Protein AF-A0A970QYF9-F1 (afdb_monomer)

pLDDT: mean 75.68, std 19.81, range [30.64, 96.25]

Sequence (130 aa):
MRVVFIIGAIAVFALLFFVSGILLAHCASSDKKYRELKAMLEEIKNKPPIAPVVSIQAPIRQKGPVRMPAPGPAAPAALQTARVPVKYTAGEVKLHSVPDKVAAMLMAITADELGIPISELRFISIREVQ

Solvent-accessible surface area (backbone atoms only — not comparable to full-atom values): 8673 Å² total; per-residue (Å²): 113,70,67,63,53,51,53,50,49,51,54,51,51,54,51,50,52,50,54,51,52,53,51,50,52,54,48,55,52,46,51,52,53,51,51,52,53,49,50,52,49,51,48,60,71,71,47,81,88,78,78,79,88,88,83,91,82,78,88,83,86,80,88,84,83,90,87,86,86,87,88,87,90,86,86,84,89,77,96,65,86,80,72,68,81,73,79,68,74,84,71,79,65,49,63,45,97,53,55,69,72,57,49,54,50,51,51,52,51,53,21,62,76,67,71,42,58,69,82,80,55,78,65,71,66,49,65,76,92,126

Mean predicted aligned error: 20.72 Å

Structure (mmCIF, N/CA/C/O backbone):
data_AF-A0A970QYF9-F1
#
_entry.id   AF-A0A970QYF9-F1
#
loop_
_atom_site.group_PDB
_atom_site.id
_atom_site.type_symbol
_atom_site.label_atom_id
_atom_site.label_alt_id
_atom_site.label_comp_id
_atom_site.label_asym_id
_atom_site.label_entity_id
_atom_site.label_seq_id
_atom_site.pdbx_PDB_ins_code
_atom_site.Cartn_x
_atom_site.Cartn_y
_atom_site.Cartn_z
_atom_site.occupancy
_atom_site.B_iso_or_equiv
_atom_site.auth_seq_id
_atom_site.auth_comp_id
_atom_site.auth_asym_id
_atom_site.auth_atom_id
_atom_site.pdbx_PDB_model_num
ATOM 1 N N . MET A 1 1 ? 7.546 -27.817 41.631 1.00 74.06 1 MET A N 1
ATOM 2 C CA . MET A 1 1 ? 7.188 -26.430 41.239 1.00 74.06 1 MET A CA 1
ATOM 3 C C . MET A 1 1 ? 8.396 -25.623 40.758 1.00 74.06 1 MET A C 1
ATOM 5 O O . MET A 1 1 ? 8.355 -25.138 39.639 1.00 74.06 1 MET A O 1
ATOM 9 N N . ARG A 1 2 ? 9.502 -25.547 41.518 1.00 84.19 2 ARG A N 1
ATOM 10 C CA . ARG A 1 2 ? 10.712 -24.785 41.127 1.00 84.19 2 ARG A CA 1
ATOM 11 C C . ARG A 1 2 ? 11.383 -25.245 39.817 1.00 84.19 2 ARG A C 1
ATOM 13 O O . ARG A 1 2 ? 11.739 -24.405 39.005 1.00 84.19 2 ARG A O 1
ATOM 20 N N . VAL A 1 3 ? 11.482 -26.554 39.568 1.00 85.00 3 VAL A N 1
ATOM 21 C CA . VAL A 1 3 ? 12.108 -27.112 38.344 1.00 85.00 3 VAL A CA 1
ATOM 22 C C . VAL A 1 3 ? 11.323 -26.767 37.070 1.00 85.00 3 VAL A C 1
ATOM 24 O O . VAL A 1 3 ? 11.914 -26.403 36.062 1.00 85.00 3 VAL A O 1
ATOM 27 N N . VAL A 1 4 ? 9.989 -26.795 37.131 1.00 86.38 4 VAL A N 1
ATOM 28 C CA . VAL A 1 4 ? 9.119 -26.429 35.997 1.00 86.38 4 VAL A CA 1
ATOM 29 C C . VAL A 1 4 ? 9.261 -24.942 35.654 1.00 86.38 4 VAL A C 1
ATOM 31 O O . VAL A 1 4 ? 9.300 -24.580 34.483 1.00 86.38 4 VAL A O 1
ATOM 34 N N . PHE A 1 5 ? 9.416 -24.087 36.669 1.00 87.44 5 PHE A N 1
ATOM 35 C CA . PHE A 1 5 ? 9.643 -22.654 36.478 1.00 87.44 5 PHE A CA 1
ATOM 36 C C . PHE A 1 5 ? 11.004 -22.363 35.824 1.00 87.44 5 PHE A C 1
ATOM 38 O O . PHE A 1 5 ? 11.103 -21.502 34.956 1.00 87.44 5 PHE A O 1
ATOM 45 N N . ILE A 1 6 ? 12.042 -23.124 36.186 1.00 90.50 6 ILE A N 1
ATOM 46 C CA . ILE A 1 6 ? 13.386 -23.001 35.602 1.00 90.50 6 ILE A CA 1
ATOM 47 C C . ILE A 1 6 ? 13.390 -23.439 34.132 1.00 90.50 6 ILE A C 1
ATOM 49 O O . ILE A 1 6 ? 13.925 -22.728 33.286 1.00 90.50 6 ILE A O 1
ATOM 53 N N . ILE A 1 7 ? 12.750 -24.566 33.807 1.00 90.06 7 ILE A N 1
ATOM 54 C CA . ILE A 1 7 ? 12.632 -25.042 32.419 1.00 90.06 7 ILE A CA 1
ATOM 55 C C . ILE A 1 7 ? 11.840 -24.034 31.573 1.00 90.06 7 ILE A C 1
ATOM 57 O O . ILE A 1 7 ? 12.250 -23.712 30.459 1.00 90.06 7 ILE A O 1
ATOM 61 N N . GLY A 1 8 ? 10.754 -23.480 32.123 1.00 88.94 8 GLY A N 1
ATOM 62 C CA . GLY A 1 8 ? 9.983 -22.419 31.474 1.00 88.94 8 GLY A CA 1
ATOM 63 C C . GLY A 1 8 ? 10.815 -21.163 31.201 1.00 88.94 8 GLY A C 1
ATOM 64 O O . GLY A 1 8 ? 10.783 -20.641 30.090 1.00 88.94 8 GLY A O 1
ATOM 65 N N . ALA A 1 9 ? 11.620 -20.714 32.168 1.00 92.81 9 ALA A N 1
ATOM 66 C CA . ALA A 1 9 ? 12.498 -19.559 31.989 1.00 92.81 9 ALA A CA 1
ATOM 67 C C . ALA A 1 9 ? 13.552 -19.798 30.894 1.00 92.81 9 ALA A C 1
ATOM 69 O O . ALA A 1 9 ? 13.744 -18.941 30.036 1.00 92.81 9 ALA A O 1
ATOM 70 N N . ILE A 1 10 ? 14.185 -20.975 30.865 1.00 94.06 10 ILE A N 1
ATOM 71 C CA . ILE A 1 10 ? 15.177 -21.328 29.836 1.00 94.06 10 ILE A CA 1
ATOM 72 C C . ILE A 1 10 ? 14.538 -21.356 28.442 1.00 94.06 10 ILE A C 1
ATOM 74 O O . ILE A 1 10 ? 15.123 -20.832 27.496 1.00 94.06 10 ILE A O 1
ATOM 78 N N . ALA A 1 11 ? 13.326 -21.904 28.310 1.00 93.75 11 ALA A N 1
ATOM 79 C CA . ALA A 1 11 ? 12.604 -21.930 27.040 1.00 93.75 11 ALA A CA 1
ATOM 80 C C . ALA A 1 11 ? 12.266 -20.517 26.533 1.00 93.75 11 ALA A C 1
ATOM 82 O O . ALA A 1 11 ? 12.439 -20.227 25.349 1.00 93.75 11 ALA A O 1
ATOM 83 N N . VAL A 1 12 ? 11.844 -19.616 27.427 1.00 94.25 12 VAL A N 1
ATOM 84 C CA . VAL A 1 12 ? 11.571 -18.213 27.079 1.00 94.25 12 VAL A CA 1
ATOM 85 C C . VAL A 1 12 ? 12.854 -17.495 26.668 1.00 94.25 12 VAL A C 1
ATOM 87 O O . VAL A 1 12 ? 12.869 -16.830 25.636 1.00 94.25 12 VAL A O 1
ATOM 90 N N . PHE A 1 13 ? 13.948 -17.664 27.412 1.00 94.19 13 PHE A N 1
ATOM 91 C CA . PHE A 1 13 ? 15.234 -17.075 27.040 1.00 94.19 13 PHE A CA 1
ATOM 92 C C . PHE A 1 13 ? 15.730 -17.600 25.688 1.00 94.19 13 PHE A C 1
ATOM 94 O O . PHE A 1 13 ? 16.126 -16.802 24.843 1.00 94.19 13 PHE A O 1
ATOM 101 N N . ALA A 1 14 ? 15.641 -18.907 25.435 1.00 94.06 14 ALA A N 1
ATOM 102 C CA . ALA A 1 14 ? 16.008 -19.489 24.146 1.00 94.06 14 ALA A CA 1
ATOM 103 C C . ALA A 1 14 ? 15.185 -18.896 22.989 1.00 94.06 14 ALA A C 1
ATOM 105 O O . ALA A 1 14 ? 15.743 -18.555 21.945 1.00 94.06 14 ALA A O 1
ATOM 106 N N . LEU A 1 15 ? 13.879 -18.700 23.189 1.00 94.25 15 LEU A N 1
ATOM 107 C CA . LEU A 1 15 ? 13.003 -18.091 22.191 1.00 94.25 15 LEU A CA 1
ATOM 108 C C . LEU A 1 15 ? 13.343 -16.610 21.955 1.00 94.25 15 LEU A C 1
ATOM 110 O O . LEU A 1 15 ? 13.391 -16.170 20.809 1.00 94.25 15 LEU A O 1
ATOM 114 N N . LEU A 1 16 ? 13.653 -15.855 23.012 1.00 93.75 16 LEU A N 1
ATOM 115 C CA . LEU A 1 16 ? 14.081 -14.457 22.906 1.00 93.75 16 LEU A CA 1
ATOM 116 C C . LEU A 1 16 ? 15.406 -14.313 22.147 1.00 93.75 16 LEU A C 1
ATOM 118 O O . LEU A 1 16 ? 15.522 -13.445 21.283 1.00 93.75 16 LEU A O 1
ATOM 122 N N . PHE A 1 17 ? 16.386 -15.180 22.415 1.00 94.81 17 PHE A N 1
ATOM 123 C CA . PHE A 1 17 ? 17.652 -15.193 21.678 1.00 94.81 17 PHE A CA 1
ATOM 124 C C . PHE A 1 17 ? 17.459 -15.565 20.208 1.00 94.81 17 PHE A C 1
ATOM 126 O O . PHE A 1 17 ? 18.075 -14.953 19.338 1.00 94.81 17 PHE A O 1
ATOM 133 N N . PHE A 1 18 ? 16.573 -16.518 19.917 1.00 94.62 18 PHE A N 1
ATOM 134 C CA . PHE A 1 18 ? 16.271 -16.920 18.547 1.00 94.62 18 PHE A CA 1
ATOM 135 C C . PHE A 1 18 ? 15.589 -15.795 17.754 1.00 94.62 18 PHE A C 1
ATOM 137 O O . PHE A 1 18 ? 16.015 -15.474 16.646 1.00 94.62 18 PHE A O 1
ATOM 144 N N . VAL A 1 19 ? 14.590 -15.128 18.344 1.00 94.38 19 VAL A N 1
ATOM 145 C CA . VAL A 1 19 ? 13.910 -13.977 17.727 1.00 94.38 19 VAL A CA 1
ATOM 146 C C . VAL A 1 19 ? 14.873 -12.802 17.539 1.00 94.38 19 VAL A C 1
ATOM 148 O O . VAL A 1 19 ? 14.910 -12.219 16.459 1.00 94.38 19 VAL A O 1
ATOM 151 N N . SER A 1 20 ? 15.697 -12.489 18.544 1.00 93.44 20 SER A N 1
ATOM 152 C CA . SER A 1 20 ? 16.723 -11.441 18.454 1.00 93.44 20 SER A CA 1
ATOM 153 C C . SER A 1 20 ? 17.750 -11.736 17.354 1.00 93.44 20 SER A C 1
ATOM 155 O O . SER A 1 20 ? 18.060 -10.863 16.545 1.00 93.44 20 SER A O 1
ATOM 157 N N . GLY A 1 21 ? 18.215 -12.985 17.247 1.00 93.50 21 GLY A N 1
ATOM 158 C CA . GLY A 1 21 ? 19.134 -13.418 16.194 1.00 93.50 21 GLY A CA 1
ATOM 159 C C . GLY A 1 21 ? 18.540 -13.289 14.789 1.00 93.50 21 GLY A C 1
ATOM 160 O O . GLY A 1 21 ? 19.206 -12.783 13.887 1.00 93.50 21 GLY A O 1
ATOM 161 N N . ILE A 1 22 ? 17.274 -13.676 14.604 1.00 91.56 22 ILE A N 1
ATOM 162 C CA . ILE A 1 22 ? 16.559 -13.502 13.328 1.00 91.56 22 ILE A CA 1
ATOM 163 C C . ILE A 1 22 ? 16.403 -12.017 12.989 1.00 91.56 22 ILE A C 1
ATOM 165 O O . ILE A 1 22 ? 16.635 -11.617 11.847 1.00 91.56 22 ILE A O 1
ATOM 169 N N . LEU A 1 23 ? 16.051 -11.187 13.973 1.00 89.25 23 LEU A N 1
ATOM 170 C CA . LEU A 1 23 ? 15.878 -9.750 13.778 1.00 89.25 23 LEU A CA 1
ATOM 171 C C . LEU A 1 23 ? 17.204 -9.075 13.401 1.00 89.25 23 LEU A C 1
ATOM 173 O O . LEU A 1 23 ? 17.239 -8.269 12.474 1.00 89.25 23 LEU A O 1
ATOM 177 N N . LEU A 1 24 ? 18.309 -9.465 14.044 1.00 87.75 24 LEU A N 1
ATOM 178 C CA . LEU A 1 24 ? 19.660 -9.011 13.704 1.00 87.75 24 LEU A CA 1
ATOM 179 C C . LEU A 1 24 ? 20.092 -9.474 12.309 1.00 87.75 24 LEU A C 1
ATOM 181 O O . LEU A 1 24 ? 20.696 -8.694 11.578 1.00 87.75 24 LEU A O 1
ATOM 185 N N . ALA A 1 25 ? 19.751 -10.698 11.901 1.00 88.25 25 ALA A N 1
ATOM 186 C CA . ALA A 1 25 ? 20.039 -11.189 10.554 1.00 88.25 25 ALA A CA 1
ATOM 187 C C . ALA A 1 25 ? 19.270 -10.400 9.476 1.00 88.25 25 ALA A C 1
ATOM 189 O O . ALA A 1 25 ? 19.843 -10.031 8.446 1.00 88.25 25 ALA A O 1
ATOM 190 N N . HIS A 1 26 ? 17.997 -10.076 9.727 1.00 87.00 26 HIS A N 1
ATOM 191 C CA . HIS A 1 26 ? 17.202 -9.209 8.853 1.00 87.00 26 HIS A CA 1
ATOM 192 C C . HIS A 1 26 ? 17.710 -7.757 8.832 1.00 87.00 26 HIS A C 1
ATOM 194 O O . HIS A 1 26 ? 17.755 -7.148 7.757 1.00 87.00 26 HIS A O 1
ATOM 200 N N . CYS A 1 27 ? 18.152 -7.219 9.975 1.00 80.50 27 CYS A N 1
ATOM 201 C CA . CYS A 1 27 ? 18.795 -5.903 10.051 1.00 80.50 27 CYS A CA 1
ATOM 202 C C . CYS A 1 27 ? 20.092 -5.881 9.230 1.00 80.50 27 CYS A C 1
ATOM 204 O O . CYS A 1 27 ? 20.232 -5.055 8.334 1.00 80.50 27 CYS A O 1
ATOM 206 N N . ALA A 1 28 ? 20.972 -6.868 9.418 1.00 86.12 28 ALA A N 1
ATOM 207 C CA . ALA A 1 28 ? 22.243 -6.962 8.701 1.00 86.12 28 ALA A CA 1
ATOM 208 C C . ALA A 1 28 ? 22.067 -7.142 7.180 1.00 86.12 28 ALA A C 1
ATOM 210 O O . ALA A 1 28 ? 22.877 -6.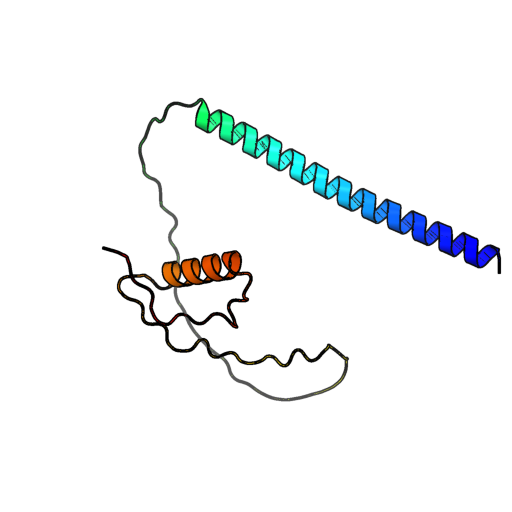653 6.389 1.00 86.12 28 ALA A O 1
ATOM 211 N N . SER A 1 29 ? 21.013 -7.841 6.743 1.00 84.06 29 SER A N 1
ATOM 212 C CA . SER A 1 29 ? 20.650 -7.941 5.323 1.00 84.06 29 SER A CA 1
ATOM 213 C C . SER A 1 29 ? 20.194 -6.592 4.757 1.00 84.06 29 SER A C 1
ATOM 215 O O . SER A 1 29 ? 20.602 -6.204 3.658 1.00 84.06 29 SER A O 1
ATOM 217 N N . SER A 1 30 ? 19.411 -5.846 5.538 1.00 82.06 30 SER A N 1
ATOM 218 C CA . SER A 1 30 ? 18.962 -4.505 5.173 1.00 82.06 30 SER A CA 1
ATOM 219 C C . SER A 1 30 ? 20.143 -3.539 5.093 1.00 82.06 30 SER A C 1
ATOM 221 O O . SER A 1 30 ? 20.267 -2.841 4.093 1.00 82.06 30 SER A O 1
ATOM 223 N N . ASP A 1 31 ? 21.074 -3.569 6.052 1.00 83.94 31 ASP A N 1
ATOM 224 C CA . ASP A 1 31 ? 22.291 -2.745 6.047 1.00 83.94 31 ASP A CA 1
ATOM 225 C C . ASP A 1 31 ? 23.123 -2.926 4.771 1.00 83.94 31 ASP A C 1
ATOM 227 O O . ASP A 1 31 ? 23.561 -1.943 4.172 1.00 83.94 31 ASP A O 1
ATOM 231 N N . LYS A 1 32 ? 23.309 -4.170 4.303 1.00 87.56 32 LYS A N 1
ATOM 232 C CA . LYS A 1 32 ? 23.995 -4.453 3.028 1.00 87.56 32 LYS A CA 1
ATOM 233 C C . LYS A 1 32 ? 23.262 -3.818 1.848 1.00 87.56 32 LYS A C 1
ATOM 235 O O . LYS A 1 32 ? 23.886 -3.153 1.027 1.00 87.56 32 LYS A O 1
ATOM 240 N N . LYS A 1 33 ? 21.936 -3.969 1.794 1.00 86.56 33 LYS A N 1
ATOM 241 C CA . LYS A 1 33 ? 21.095 -3.390 0.739 1.00 86.56 33 LYS A CA 1
ATOM 242 C C . LYS A 1 33 ? 21.105 -1.856 0.767 1.00 86.56 33 LYS A C 1
ATOM 244 O O . LYS A 1 33 ? 21.145 -1.238 -0.291 1.00 86.56 33 LYS A O 1
ATOM 249 N N . TYR A 1 34 ? 21.127 -1.240 1.951 1.00 81.62 34 TYR A N 1
ATOM 250 C CA . TYR A 1 34 ? 21.246 0.211 2.116 1.00 81.62 34 TYR A CA 1
ATOM 251 C C . TYR A 1 34 ? 22.629 0.728 1.713 1.00 81.62 34 TYR A C 1
ATOM 253 O O . TYR A 1 34 ? 22.718 1.796 1.113 1.00 81.62 34 TYR A O 1
ATOM 261 N N . ARG A 1 35 ? 23.705 -0.020 1.993 1.00 85.56 35 ARG A N 1
ATOM 262 C CA . ARG A 1 35 ? 25.066 0.320 1.541 1.00 85.56 35 ARG A CA 1
ATOM 263 C C . ARG A 1 35 ? 25.176 0.282 0.020 1.00 85.56 35 ARG A C 1
ATOM 265 O O . ARG A 1 35 ? 25.671 1.244 -0.556 1.00 85.56 35 ARG A O 1
ATOM 272 N N . GLU A 1 36 ? 24.670 -0.780 -0.603 1.00 87.88 36 GLU A N 1
ATOM 273 C CA . GLU A 1 36 ? 24.610 -0.932 -2.063 1.00 87.88 36 GLU A CA 1
ATOM 274 C C . GLU A 1 36 ? 23.804 0.205 -2.700 1.00 87.88 36 GLU A C 1
ATOM 276 O O . GLU A 1 36 ? 24.304 0.921 -3.562 1.00 87.88 36 GLU A O 1
ATOM 281 N N . LEU A 1 37 ? 22.588 0.460 -2.207 1.00 84.06 37 LEU A N 1
ATOM 282 C CA . LEU A 1 37 ? 21.730 1.518 -2.741 1.00 84.06 37 LEU A CA 1
ATOM 283 C C . LEU A 1 37 ? 22.358 2.911 -2.577 1.00 84.06 37 LEU A C 1
ATOM 285 O O . LEU A 1 37 ? 22.222 3.761 -3.453 1.00 84.06 37 LEU A O 1
ATOM 289 N N . LYS A 1 38 ? 23.076 3.147 -1.473 1.00 88.81 38 LYS A N 1
ATOM 290 C CA . LYS A 1 38 ? 23.782 4.409 -1.222 1.00 88.81 38 LYS A CA 1
ATOM 291 C C . LYS A 1 38 ? 25.020 4.566 -2.107 1.00 88.81 38 LYS A C 1
ATOM 293 O O . LYS A 1 38 ? 25.287 5.677 -2.553 1.00 88.81 38 LYS A O 1
ATOM 298 N N . ALA A 1 39 ? 25.736 3.479 -2.398 1.00 88.44 39 ALA A N 1
ATOM 299 C CA . ALA A 1 39 ? 26.832 3.479 -3.364 1.00 88.44 39 ALA A CA 1
ATOM 300 C C . ALA A 1 39 ? 26.317 3.769 -4.782 1.00 88.44 39 ALA A C 1
ATOM 302 O O . ALA A 1 39 ? 26.862 4.634 -5.459 1.00 88.44 39 ALA A O 1
ATOM 303 N N . MET A 1 40 ? 25.203 3.146 -5.183 1.00 79.00 40 MET A N 1
ATOM 304 C CA . MET A 1 40 ? 24.543 3.438 -6.460 1.00 79.00 40 MET A CA 1
ATOM 305 C C . MET A 1 40 ? 24.057 4.888 -6.540 1.00 79.00 40 MET A C 1
ATOM 307 O O . MET A 1 40 ? 24.189 5.524 -7.581 1.00 79.00 40 MET A O 1
ATOM 311 N N . LEU A 1 41 ? 23.517 5.435 -5.449 1.00 82.25 41 LEU A N 1
ATOM 312 C CA . LEU A 1 41 ? 23.071 6.826 -5.404 1.00 82.25 41 LEU A CA 1
ATOM 313 C C . LEU A 1 41 ? 24.241 7.808 -5.544 1.00 82.25 41 LEU A C 1
ATOM 315 O O . LEU A 1 41 ? 24.131 8.784 -6.282 1.00 82.25 41 LEU A O 1
ATOM 319 N N . GLU A 1 42 ? 25.364 7.552 -4.870 1.00 83.44 42 GLU A N 1
ATOM 320 C CA . GLU A 1 42 ? 26.570 8.371 -5.023 1.00 83.44 42 GLU A CA 1
ATOM 321 C C . GLU A 1 42 ? 27.208 8.205 -6.409 1.00 83.44 42 GLU A C 1
ATOM 323 O O . GLU A 1 42 ? 27.745 9.170 -6.948 1.00 83.44 42 GLU A O 1
ATOM 328 N N . GLU A 1 43 ? 27.092 7.035 -7.040 1.00 83.94 43 GLU A N 1
ATOM 329 C CA . GLU A 1 43 ? 27.532 6.841 -8.423 1.00 83.94 43 GLU A CA 1
ATOM 330 C C . GLU A 1 43 ? 26.659 7.616 -9.419 1.00 83.94 43 GLU A C 1
ATOM 332 O O . GLU A 1 43 ? 27.185 8.302 -10.294 1.00 83.94 43 GLU A O 1
ATOM 337 N N . ILE A 1 44 ? 25.335 7.601 -9.244 1.00 79.19 44 ILE A N 1
ATOM 338 C CA . ILE A 1 44 ? 24.400 8.404 -10.049 1.00 79.19 44 ILE A CA 1
ATOM 339 C C . ILE A 1 44 ? 24.645 9.906 -9.843 1.00 79.19 44 ILE A C 1
ATOM 341 O O . ILE A 1 44 ? 24.545 10.681 -10.788 1.00 79.19 44 ILE A O 1
ATOM 345 N N . LYS A 1 45 ? 24.984 10.325 -8.620 1.00 82.50 45 LYS A N 1
ATOM 346 C CA . LYS A 1 45 ? 25.235 11.730 -8.276 1.00 82.50 45 LYS A CA 1
ATOM 347 C C . LYS A 1 45 ? 26.570 12.257 -8.814 1.00 82.50 45 LYS A C 1
ATOM 349 O O . LYS A 1 45 ? 26.651 13.434 -9.151 1.00 82.50 45 LYS A O 1
ATOM 354 N N . ASN A 1 46 ? 27.600 11.412 -8.902 1.00 80.00 46 ASN A N 1
ATOM 355 C CA . ASN A 1 46 ? 28.944 11.818 -9.334 1.00 80.00 46 ASN A CA 1
ATOM 356 C C . ASN A 1 46 ? 29.242 11.519 -10.815 1.00 80.00 46 ASN A C 1
ATOM 358 O O . ASN A 1 46 ? 30.220 12.036 -11.356 1.00 80.00 46 ASN A O 1
ATOM 362 N N . LYS A 1 47 ? 28.415 10.718 -11.500 1.00 76.44 47 LYS A N 1
ATOM 363 C CA . LYS A 1 47 ? 28.508 10.498 -12.949 1.00 76.44 47 LYS A CA 1
ATOM 364 C C . LYS A 1 47 ? 27.714 11.591 -13.689 1.00 76.44 47 LYS A C 1
ATOM 366 O O . LYS A 1 47 ? 26.494 11.640 -13.543 1.00 76.44 47 LYS A O 1
ATOM 371 N N . PRO A 1 48 ? 28.349 12.461 -14.503 1.00 64.69 48 PRO A N 1
ATOM 372 C CA . PRO A 1 48 ? 27.611 13.450 -15.285 1.00 64.69 48 PRO A CA 1
ATOM 373 C C . PRO A 1 48 ? 26.696 12.748 -16.306 1.00 64.69 48 PRO A C 1
ATOM 375 O O . PRO A 1 48 ? 27.072 11.701 -16.849 1.00 64.69 48 PRO A O 1
ATOM 378 N N . PRO A 1 49 ? 25.498 13.296 -16.583 1.00 59.44 49 PRO A N 1
ATOM 379 C CA . PRO A 1 49 ? 24.513 12.645 -17.428 1.00 59.44 49 PRO A CA 1
ATOM 380 C C . PRO A 1 49 ? 24.971 12.712 -18.883 1.00 59.44 49 PRO A C 1
ATOM 382 O O . PRO A 1 49 ? 24.851 13.740 -19.543 1.00 59.44 49 PRO A O 1
ATOM 385 N N . ILE A 1 50 ? 25.467 11.594 -19.405 1.00 51.62 50 ILE A N 1
ATOM 386 C CA . ILE A 1 50 ? 25.508 11.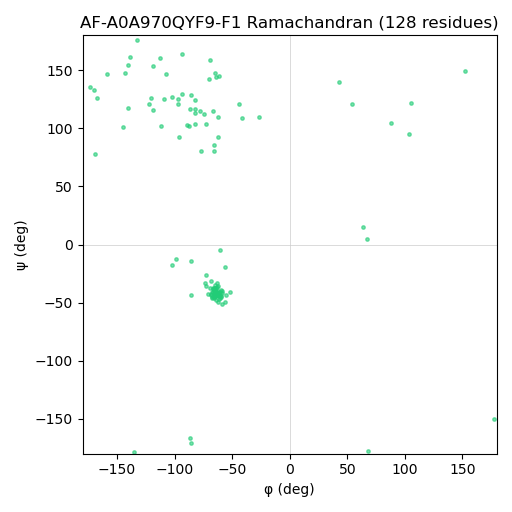373 -20.848 1.00 51.62 50 ILE A CA 1
ATOM 387 C C . ILE A 1 50 ? 24.262 10.554 -21.180 1.00 51.62 50 ILE A C 1
ATOM 389 O O . ILE A 1 50 ? 24.241 9.331 -21.060 1.00 51.62 50 ILE A O 1
ATOM 393 N N . ALA A 1 51 ? 23.188 11.260 -21.525 1.00 46.03 51 ALA A N 1
ATOM 394 C CA . ALA A 1 51 ? 22.084 10.701 -22.297 1.00 46.03 51 ALA A CA 1
ATOM 395 C C . ALA A 1 51 ? 22.577 10.423 -23.743 1.00 46.03 51 ALA A C 1
ATOM 397 O O . ALA A 1 51 ? 23.530 11.083 -24.162 1.00 46.03 51 ALA A O 1
ATOM 398 N N . PRO A 1 52 ? 21.938 9.537 -24.539 1.00 56.97 52 PRO A N 1
ATOM 399 C CA . PRO A 1 52 ? 20.541 9.131 -24.385 1.00 56.97 52 PRO A CA 1
ATOM 400 C C . PRO A 1 52 ? 20.230 7.631 -24.585 1.00 56.97 52 PRO A C 1
ATOM 402 O O . PRO A 1 52 ? 20.993 6.879 -25.172 1.00 56.97 52 PRO A O 1
ATOM 405 N N . VAL A 1 53 ? 19.059 7.253 -24.053 1.00 52.09 53 VAL A N 1
ATOM 406 C CA . VAL A 1 53 ? 17.950 6.502 -24.684 1.00 52.09 53 VAL A CA 1
ATOM 407 C C . VAL A 1 53 ? 18.279 5.283 -25.575 1.00 52.09 53 VAL A C 1
ATOM 409 O O . VAL A 1 53 ? 19.108 5.328 -26.469 1.00 52.09 53 VAL A O 1
ATOM 412 N N . VAL A 1 54 ? 17.432 4.254 -25.414 1.00 49.25 54 VAL A N 1
ATOM 413 C CA . VAL A 1 54 ? 17.213 3.049 -26.248 1.00 49.25 54 VAL A CA 1
ATOM 414 C C . VAL A 1 54 ? 17.830 1.762 -25.691 1.00 49.25 54 VAL A C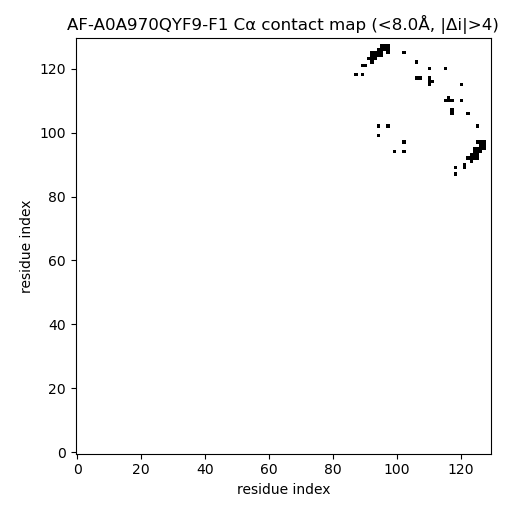 1
ATOM 416 O O . VAL A 1 54 ? 18.954 1.386 -25.997 1.00 49.25 54 VAL A O 1
ATOM 419 N N . SER A 1 55 ? 17.006 1.002 -24.966 1.00 43.44 55 SER A N 1
ATOM 420 C CA . SER A 1 55 ? 16.745 -0.410 -25.299 1.00 43.44 55 SER A CA 1
ATOM 421 C C . SER A 1 55 ? 15.574 -0.928 -24.470 1.00 43.44 55 SER A C 1
ATOM 423 O O . SER A 1 55 ? 15.734 -1.635 -23.480 1.00 43.44 55 SER A O 1
ATOM 425 N N . ILE A 1 56 ? 14.362 -0.562 -24.886 1.00 53.09 56 ILE A N 1
ATOM 426 C CA . ILE A 1 56 ? 13.183 -1.365 -24.567 1.00 53.09 56 ILE A CA 1
ATOM 427 C C . ILE A 1 56 ? 13.086 -2.406 -25.679 1.00 53.09 56 ILE A C 1
ATOM 429 O O . ILE A 1 56 ? 12.626 -2.098 -26.773 1.00 53.09 56 ILE A O 1
ATOM 433 N N . GLN A 1 57 ? 13.512 -3.636 -25.403 1.00 45.84 57 GLN A N 1
ATOM 434 C CA . GLN A 1 57 ? 13.086 -4.792 -26.185 1.00 45.84 57 GLN A CA 1
ATOM 435 C C . GLN A 1 57 ? 12.955 -6.010 -25.267 1.00 45.84 57 GLN A C 1
ATOM 437 O O . GLN A 1 57 ? 13.929 -6.676 -24.935 1.00 45.84 57 GLN A O 1
ATOM 442 N N . ALA A 1 58 ? 11.719 -6.322 -24.892 1.00 42.44 58 ALA A N 1
ATOM 443 C CA . ALA A 1 58 ? 11.327 -7.661 -24.473 1.00 42.44 58 ALA A CA 1
ATOM 444 C C . ALA A 1 58 ? 9.924 -7.935 -25.046 1.00 42.44 58 ALA A C 1
ATOM 446 O O . ALA A 1 58 ? 8.995 -7.185 -24.736 1.00 42.44 58 ALA A O 1
ATOM 447 N N . PRO A 1 59 ? 9.736 -8.940 -25.924 1.00 47.97 59 PRO A N 1
ATOM 448 C CA . PRO A 1 59 ? 8.431 -9.217 -26.510 1.00 47.97 59 PRO A CA 1
ATOM 449 C C . PRO A 1 59 ? 7.543 -9.961 -25.506 1.00 47.97 59 PRO A C 1
ATOM 451 O O . PRO A 1 59 ? 7.804 -11.108 -25.146 1.00 47.97 59 PRO A O 1
ATOM 454 N N . ILE A 1 60 ? 6.455 -9.318 -25.078 1.00 43.56 60 ILE A N 1
ATOM 455 C CA . ILE A 1 60 ? 5.375 -9.987 -24.351 1.00 43.56 60 ILE A CA 1
ATOM 456 C C . ILE A 1 60 ? 4.568 -10.820 -25.351 1.00 43.56 60 ILE A C 1
ATOM 458 O O . ILE A 1 60 ? 3.859 -10.293 -26.207 1.00 43.56 60 ILE A O 1
ATOM 462 N N . ARG A 1 61 ? 4.657 -12.144 -25.213 1.00 46.09 61 ARG A N 1
ATOM 463 C CA . ARG A 1 61 ? 3.781 -13.114 -25.874 1.00 46.09 61 ARG A CA 1
ATOM 464 C C . ARG A 1 61 ? 2.485 -13.230 -25.067 1.00 46.09 61 ARG A C 1
ATOM 466 O O . ARG A 1 61 ? 2.466 -13.844 -24.007 1.00 46.09 61 ARG A O 1
ATOM 473 N N . GLN A 1 62 ? 1.411 -12.623 -25.564 1.00 52.28 62 GLN A N 1
ATOM 474 C CA . GLN A 1 62 ? 0.039 -12.850 -25.092 1.00 52.28 62 GLN A CA 1
ATOM 475 C C . GLN A 1 62 ? -0.674 -13.923 -25.931 1.00 52.28 62 GLN A C 1
ATOM 477 O O . GLN A 1 62 ? -0.280 -14.167 -27.073 1.00 52.28 62 GLN A O 1
ATOM 482 N N . LYS A 1 63 ? -1.789 -14.433 -25.368 1.00 34.53 63 LYS A N 1
ATOM 483 C CA . LYS A 1 63 ? -2.893 -15.242 -25.952 1.00 34.53 63 LYS A CA 1
ATOM 484 C C . LYS A 1 63 ? -2.819 -16.721 -25.539 1.00 34.53 63 LYS A C 1
ATOM 486 O O . LYS A 1 63 ? -1.816 -17.366 -25.798 1.00 34.53 63 LYS A O 1
ATOM 491 N N . GLY A 1 64 ? -3.811 -17.349 -24.904 1.00 36.94 64 GLY A N 1
ATOM 492 C CA . GLY A 1 64 ? -5.224 -17.055 -24.612 1.00 36.94 64 GLY A CA 1
ATOM 493 C C . GLY A 1 64 ? -5.828 -18.281 -23.867 1.00 36.94 64 GLY A C 1
ATOM 494 O O . GLY A 1 64 ? -5.067 -18.981 -23.212 1.00 36.94 64 GLY A O 1
ATOM 495 N N . PRO A 1 65 ? -7.129 -18.612 -23.975 1.00 43.16 65 PRO A N 1
ATOM 496 C CA . PRO A 1 65 ? -8.150 -18.360 -22.947 1.00 43.16 65 PRO A CA 1
ATOM 497 C C . PRO A 1 65 ? -8.760 -19.603 -22.237 1.00 43.16 65 PRO A C 1
ATOM 499 O O . PRO A 1 65 ? -8.770 -20.699 -22.779 1.00 43.16 65 PRO A O 1
ATOM 502 N N . VAL A 1 66 ? -9.361 -19.340 -21.061 1.00 41.38 66 VAL A N 1
ATOM 503 C CA . VAL A 1 66 ? -10.638 -19.864 -20.494 1.00 41.38 66 VAL A CA 1
ATOM 504 C C . VAL A 1 66 ? -10.865 -21.384 -20.378 1.00 41.38 66 VAL A C 1
ATOM 506 O O . VAL A 1 66 ? -11.077 -22.056 -21.380 1.00 41.38 66 VAL A O 1
ATOM 509 N N . ARG A 1 67 ? -11.105 -21.866 -19.141 1.00 30.64 67 ARG A N 1
ATOM 510 C CA . ARG A 1 67 ? -12.346 -22.597 -18.780 1.00 30.64 67 ARG A CA 1
ATOM 511 C C . ARG A 1 67 ? -12.487 -22.829 -17.271 1.00 30.64 67 ARG A C 1
ATOM 513 O O . ARG A 1 67 ? -11.573 -23.329 -16.631 1.00 30.64 67 ARG A O 1
ATOM 520 N N . MET A 1 68 ? -13.676 -22.544 -16.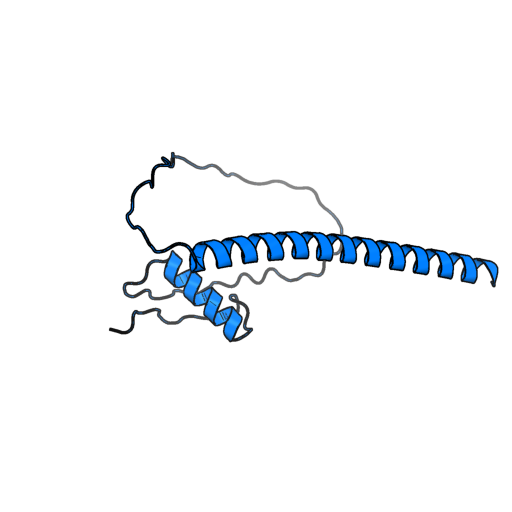745 1.00 38.69 68 MET A N 1
ATOM 521 C CA . MET A 1 68 ? -14.211 -23.139 -15.514 1.00 38.69 68 MET A CA 1
ATOM 522 C C . MET A 1 68 ? -15.330 -24.112 -15.923 1.00 38.69 68 MET A C 1
ATOM 524 O O . MET A 1 68 ? -15.990 -23.869 -16.940 1.00 38.69 68 MET A O 1
ATOM 528 N N . PRO A 1 69 ? -15.524 -25.219 -15.191 1.00 42.34 69 PRO A N 1
ATOM 529 C CA . PRO A 1 69 ? -16.806 -25.385 -14.498 1.00 42.34 69 PRO A CA 1
ATOM 530 C C . PRO A 1 69 ? -16.682 -25.997 -13.081 1.00 42.34 69 PRO A C 1
ATOM 532 O O . PRO A 1 69 ? -15.732 -26.708 -12.770 1.00 42.34 69 PRO A O 1
ATOM 535 N N . ALA A 1 70 ? -17.669 -25.685 -12.232 1.00 40.88 70 ALA A N 1
ATOM 536 C CA . ALA A 1 70 ? -17.937 -26.228 -10.882 1.00 40.88 70 ALA A CA 1
ATOM 537 C C . ALA A 1 70 ? -18.802 -27.526 -10.958 1.00 40.88 70 ALA A C 1
ATOM 539 O O . ALA A 1 70 ? -19.054 -27.945 -12.091 1.00 40.88 70 ALA A O 1
ATOM 540 N N . PRO A 1 71 ? -19.428 -28.101 -9.888 1.00 51.62 71 PRO A N 1
ATOM 541 C CA . PRO A 1 71 ? -19.211 -28.131 -8.414 1.00 51.62 71 PRO A CA 1
ATOM 542 C C . PRO A 1 71 ? -19.293 -29.573 -7.785 1.00 51.62 71 PRO A C 1
ATOM 544 O O . PRO A 1 71 ? -19.693 -30.517 -8.459 1.00 51.62 71 PRO A O 1
ATOM 547 N N . GLY A 1 72 ? -19.031 -29.760 -6.472 1.00 43.81 72 GLY A N 1
ATOM 548 C CA . GLY A 1 72 ? -19.491 -30.948 -5.693 1.00 43.81 72 GLY A CA 1
ATOM 549 C C . GLY A 1 72 ? -18.628 -31.365 -4.474 1.00 43.81 72 GLY A C 1
ATOM 550 O O . GLY A 1 72 ? -17.433 -31.125 -4.520 1.00 43.81 72 GLY A O 1
ATOM 551 N N . PRO A 1 73 ? -19.177 -31.953 -3.381 1.00 58.19 73 PRO A N 1
ATOM 552 C CA . PRO A 1 73 ? -18.924 -31.500 -1.998 1.00 58.19 73 PRO A CA 1
ATOM 553 C C . PRO A 1 73 ? -18.255 -32.517 -1.038 1.00 58.19 73 PRO A C 1
ATOM 555 O O . PRO A 1 73 ? -18.486 -33.713 -1.159 1.00 58.19 73 PRO A O 1
ATOM 558 N N . ALA A 1 74 ? -17.542 -32.032 -0.004 1.00 39.44 74 ALA A N 1
ATOM 559 C CA . ALA A 1 74 ? -17.394 -32.691 1.312 1.00 39.44 74 ALA A CA 1
ATOM 560 C C . ALA A 1 74 ? -16.781 -31.732 2.365 1.00 39.44 74 ALA A C 1
ATOM 562 O O . ALA A 1 74 ? -15.734 -31.133 2.141 1.00 39.44 74 ALA A O 1
ATOM 563 N N . ALA A 1 75 ? -17.467 -31.580 3.501 1.00 48.75 75 ALA A N 1
ATOM 564 C CA . ALA A 1 75 ? -17.098 -30.795 4.694 1.00 48.75 75 ALA A CA 1
ATOM 565 C C . ALA A 1 75 ? -16.201 -31.622 5.665 1.00 48.75 75 ALA A C 1
ATOM 567 O O . ALA A 1 75 ? -15.897 -32.760 5.306 1.00 48.75 75 ALA A O 1
ATOM 568 N N . PRO A 1 76 ? -15.867 -31.206 6.919 1.00 59.84 76 PRO A N 1
AT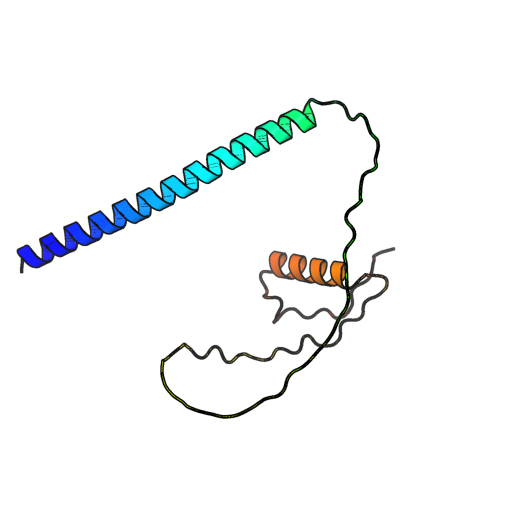OM 569 C CA . PRO A 1 76 ? -15.944 -29.901 7.606 1.00 59.84 76 PRO A CA 1
ATOM 570 C C . PRO A 1 76 ? -14.660 -29.521 8.419 1.00 59.84 76 PRO A C 1
ATOM 572 O O . PRO A 1 76 ? -13.726 -30.301 8.550 1.00 59.84 76 PRO A O 1
ATOM 575 N N . ALA A 1 77 ? -14.719 -28.351 9.077 1.00 46.12 77 ALA A N 1
ATOM 576 C CA . ALA A 1 77 ? -14.018 -27.965 10.320 1.00 46.12 77 ALA A CA 1
ATOM 577 C C . ALA A 1 77 ? -12.603 -27.350 10.244 1.00 46.12 77 ALA A C 1
ATOM 579 O O . ALA A 1 77 ? -11.600 -28.047 10.170 1.00 46.12 77 ALA A O 1
ATOM 580 N N . ALA A 1 78 ? -12.526 -26.030 10.455 1.00 41.59 78 ALA A N 1
ATOM 581 C CA . ALA A 1 78 ? -11.858 -25.453 11.630 1.00 41.59 78 ALA A CA 1
ATOM 582 C C . ALA A 1 78 ? -12.073 -23.931 11.675 1.00 41.59 78 ALA A C 1
ATOM 584 O O . ALA A 1 78 ? -11.970 -23.237 10.667 1.00 41.59 78 ALA A O 1
ATOM 585 N N . LEU A 1 79 ? -12.384 -23.442 12.873 1.00 50.16 79 LEU A N 1
ATOM 586 C CA . LEU A 1 79 ? -12.559 -22.046 13.262 1.00 50.16 79 LEU A CA 1
ATOM 587 C C . LEU A 1 79 ? -11.501 -21.115 12.645 1.00 50.16 79 LEU A C 1
ATOM 589 O O . LEU A 1 79 ? -10.353 -21.089 13.080 1.00 50.16 79 LEU A O 1
ATOM 593 N N . GLN A 1 80 ? -11.914 -20.293 11.687 1.00 48.47 80 GLN A N 1
ATOM 594 C CA . GLN A 1 80 ? -11.231 -19.048 11.361 1.00 48.47 80 GLN A CA 1
ATOM 595 C C . GLN A 1 80 ? -12.257 -17.944 11.537 1.00 48.47 80 GLN A C 1
ATOM 597 O O . GLN A 1 80 ? -13.329 -17.992 10.936 1.00 48.47 80 GLN A O 1
ATOM 602 N N . THR A 1 81 ? -11.944 -17.007 12.429 1.00 48.00 81 THR A N 1
ATOM 603 C CA . THR A 1 81 ? -12.633 -15.734 12.632 1.00 48.00 81 THR A CA 1
ATOM 604 C C . THR A 1 81 ? -13.314 -15.290 11.349 1.00 48.00 81 THR A C 1
ATOM 606 O O . THR A 1 81 ? -12.638 -14.937 10.382 1.00 48.00 81 THR A O 1
ATOM 609 N N . ALA A 1 82 ? -14.646 -15.341 11.336 1.00 46.91 82 ALA A N 1
ATOM 610 C CA . ALA A 1 82 ? -15.456 -14.889 10.222 1.00 46.91 82 ALA A CA 1
ATOM 611 C C . ALA A 1 82 ? -15.292 -13.370 10.078 1.00 46.91 82 ALA A C 1
ATOM 613 O O . ALA A 1 82 ? -16.148 -12.588 10.480 1.00 46.91 82 ALA A O 1
ATOM 614 N N . ARG A 1 83 ? -14.192 -12.934 9.453 1.00 57.03 83 ARG A N 1
ATOM 615 C CA . ARG A 1 83 ? -14.268 -11.800 8.545 1.00 57.03 83 ARG A CA 1
ATOM 616 C C . ARG A 1 83 ? -15.192 -12.292 7.453 1.00 57.03 83 ARG A C 1
ATOM 618 O O . ARG A 1 83 ? -14.757 -12.995 6.544 1.00 57.03 83 ARG A O 1
ATOM 625 N N . VAL A 1 84 ? -16.486 -12.018 7.610 1.00 53.62 84 VAL A N 1
ATOM 626 C CA . VAL A 1 84 ? -17.422 -12.095 6.494 1.00 53.62 84 VAL A CA 1
ATOM 627 C C . VAL A 1 84 ? -16.683 -11.423 5.338 1.00 53.62 84 VAL A C 1
ATOM 629 O O . VAL A 1 84 ? -16.224 -10.293 5.532 1.00 53.62 84 VAL A O 1
ATOM 632 N N . PRO A 1 85 ? -16.441 -12.099 4.201 1.00 53.28 85 PRO A N 1
ATOM 633 C CA . PRO A 1 85 ? -15.924 -11.424 3.030 1.00 53.28 85 PRO A CA 1
ATOM 634 C C . PRO A 1 85 ? -17.043 -10.484 2.606 1.00 53.28 85 PRO A C 1
ATOM 636 O O . PRO A 1 85 ? -17.933 -10.850 1.840 1.00 53.28 85 PRO A O 1
ATOM 639 N N . VAL A 1 86 ? -17.069 -9.299 3.216 1.00 54.22 86 VAL A N 1
ATOM 640 C CA . VAL A 1 86 ? -17.979 -8.240 2.840 1.00 54.22 86 VAL A CA 1
ATOM 641 C C . VAL A 1 86 ? -17.581 -7.942 1.410 1.00 54.22 86 VAL A C 1
ATOM 643 O O . VAL A 1 86 ? -16.460 -7.532 1.108 1.00 54.22 86 VAL A O 1
ATOM 646 N N . LYS A 1 87 ? -18.469 -8.319 0.500 1.00 61.62 87 LYS A N 1
ATOM 647 C CA . LYS A 1 87 ? -18.266 -8.179 -0.928 1.00 61.62 87 LYS A CA 1
ATOM 648 C C . LYS A 1 87 ? -18.502 -6.705 -1.236 1.00 61.62 87 LYS A C 1
ATOM 650 O O . LYS A 1 87 ? -19.605 -6.320 -1.605 1.00 61.62 87 LYS A O 1
ATOM 655 N N . TYR A 1 88 ? -17.501 -5.868 -0.977 1.00 58.44 88 TYR A N 1
ATOM 656 C CA . TYR A 1 88 ? -17.575 -4.448 -1.295 1.00 58.44 88 TYR A CA 1
ATOM 657 C C . TYR A 1 88 ? -17.610 -4.310 -2.815 1.00 58.44 88 TYR A C 1
ATOM 659 O O . TYR A 1 88 ? -16.674 -4.691 -3.517 1.00 58.44 88 TYR A O 1
ATOM 667 N N . THR A 1 89 ? -18.720 -3.808 -3.341 1.00 60.53 89 THR A N 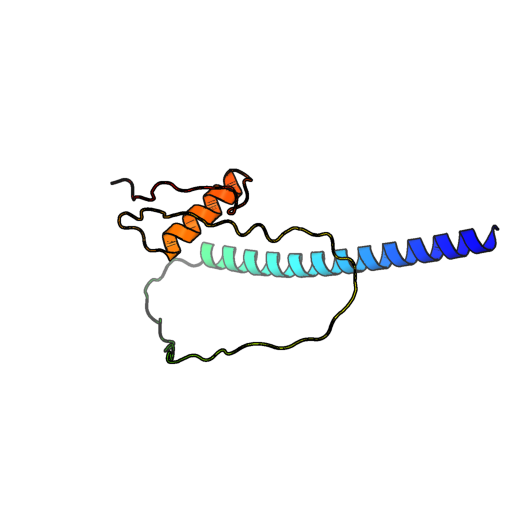1
ATOM 668 C CA . THR A 1 89 ? -18.791 -3.378 -4.733 1.00 60.53 89 THR A CA 1
ATOM 669 C C . THR A 1 89 ? -18.200 -1.976 -4.788 1.00 60.53 89 THR A C 1
ATOM 671 O O . THR A 1 89 ? -18.767 -1.070 -4.180 1.00 60.53 89 THR A O 1
ATOM 674 N N . ALA A 1 90 ? -17.088 -1.785 -5.501 1.00 66.94 90 ALA A N 1
ATOM 675 C CA . ALA A 1 90 ? -16.376 -0.501 -5.585 1.00 66.94 90 ALA A CA 1
ATOM 676 C C . ALA A 1 90 ? -17.215 0.662 -6.171 1.00 66.94 90 ALA A C 1
ATOM 678 O O . ALA A 1 90 ? -16.769 1.806 -6.177 1.00 66.94 90 ALA A O 1
ATOM 679 N N . GLY A 1 91 ? -18.440 0.389 -6.632 1.00 73.06 91 GLY A N 1
ATOM 680 C CA . GLY A 1 91 ? -19.250 1.341 -7.381 1.00 73.06 91 GLY A CA 1
ATOM 681 C C . GLY A 1 91 ? -18.643 1.619 -8.756 1.00 73.06 91 GLY A C 1
ATOM 682 O O . GLY A 1 91 ? -17.646 1.016 -9.150 1.00 73.06 91 GLY A O 1
ATOM 683 N N . GLU A 1 92 ? -19.271 2.514 -9.507 1.00 80.94 92 GLU A N 1
ATOM 684 C CA . GLU A 1 92 ? -18.743 2.985 -10.787 1.00 80.94 92 GLU A CA 1
ATOM 685 C C . GLU A 1 92 ? -17.926 4.265 -10.563 1.00 80.94 92 GLU A C 1
ATOM 687 O O . GLU A 1 92 ? -18.407 5.201 -9.921 1.00 80.94 92 GLU A O 1
ATOM 692 N N . VAL A 1 93 ? -16.697 4.306 -11.088 1.00 87.06 93 VAL A N 1
ATOM 693 C CA . VAL A 1 93 ? -15.816 5.482 -11.031 1.00 87.06 93 VAL A CA 1
ATOM 694 C C . VAL A 1 93 ? -15.708 6.089 -12.423 1.00 87.06 93 VAL A C 1
ATOM 696 O O . VAL A 1 93 ? -15.314 5.414 -13.372 1.00 87.06 93 VAL A O 1
ATOM 699 N N . LYS A 1 94 ? -16.014 7.385 -12.545 1.00 92.12 94 LYS A N 1
ATOM 700 C CA . LYS A 1 94 ? -15.892 8.109 -13.816 1.00 92.12 94 LYS A CA 1
ATOM 701 C C . LYS A 1 94 ? -14.449 8.553 -14.036 1.00 92.12 94 LYS A C 1
ATOM 703 O O . LYS A 1 94 ? -13.939 9.399 -13.299 1.00 92.12 94 LYS A O 1
ATOM 708 N N . LEU A 1 95 ? -13.800 7.982 -15.047 1.00 91.50 95 LEU A N 1
ATOM 709 C CA . LEU A 1 95 ? -12.449 8.357 -15.458 1.00 91.50 95 LEU A CA 1
ATOM 710 C C . LEU A 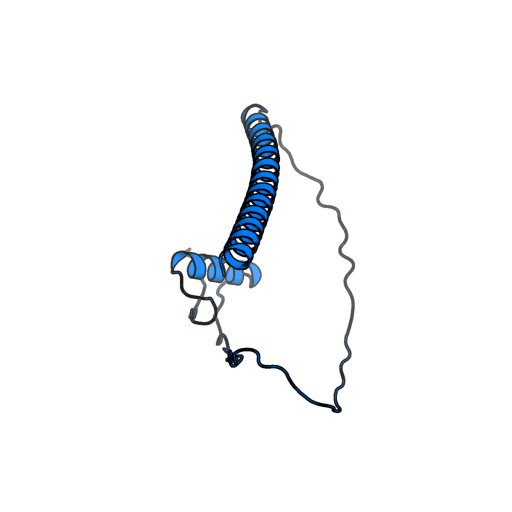1 95 ? -12.518 9.336 -16.629 1.00 91.50 95 LEU A C 1
ATOM 712 O O . LEU A 1 95 ? -13.067 9.026 -17.684 1.00 91.50 95 LEU A O 1
ATOM 716 N N . HIS A 1 96 ? -11.949 10.523 -16.442 1.00 91.12 96 HIS A N 1
ATOM 717 C CA . HIS A 1 96 ? -11.861 11.553 -17.470 1.00 91.12 96 HIS A CA 1
ATOM 718 C C . HIS A 1 96 ? -10.395 11.721 -17.869 1.00 91.12 96 HIS A C 1
ATOM 720 O O . HIS A 1 96 ? -9.616 12.329 -17.137 1.00 91.12 96 HIS A O 1
ATOM 726 N N . SER A 1 97 ? -10.028 11.138 -19.016 1.00 90.69 97 SER A N 1
ATOM 727 C CA . SER A 1 97 ? -8.681 11.191 -19.618 1.00 90.69 97 SER A CA 1
ATOM 728 C C . SER A 1 97 ? -7.568 10.465 -18.850 1.00 90.69 97 SER A C 1
ATOM 730 O O . SER A 1 97 ? -6.415 10.494 -19.272 1.00 90.69 97 SER A O 1
ATOM 732 N N . VAL A 1 98 ? -7.896 9.769 -17.757 1.00 89.56 98 VAL A N 1
ATOM 733 C CA . VAL A 1 98 ? -6.929 9.026 -16.938 1.00 89.56 98 VAL A CA 1
ATOM 734 C C . VAL A 1 98 ? -7.015 7.524 -17.241 1.00 89.56 98 VAL A C 1
ATOM 736 O O . VAL A 1 98 ? -8.103 6.959 -17.135 1.00 89.56 98 VAL A O 1
ATOM 739 N N . PRO A 1 99 ? -5.899 6.849 -17.577 1.00 94.00 99 PRO A N 1
ATOM 740 C CA . PRO A 1 99 ? -5.882 5.397 -17.757 1.00 94.00 99 PRO A CA 1
ATOM 741 C C . PRO A 1 99 ? -6.175 4.640 -16.455 1.00 94.00 99 PRO A C 1
ATOM 743 O O . PRO A 1 99 ? -5.699 5.041 -15.393 1.00 94.00 99 PRO A O 1
ATOM 746 N N . ASP A 1 100 ? -6.826 3.478 -16.538 1.00 92.12 100 ASP A N 1
ATOM 747 C CA . ASP A 1 100 ? -7.214 2.650 -15.380 1.00 92.12 100 ASP A CA 1
ATOM 748 C C . ASP A 1 100 ? -6.058 2.354 -14.416 1.00 92.12 100 ASP A C 1
ATOM 750 O O . ASP A 1 100 ? -6.210 2.422 -13.198 1.00 92.12 100 ASP A O 1
ATOM 754 N N . LYS A 1 101 ? -4.867 2.064 -14.953 1.00 94.06 101 LYS A N 1
ATOM 755 C CA . LYS A 1 101 ? -3.668 1.811 -14.140 1.00 94.06 101 LYS A CA 1
ATOM 756 C C . LYS A 1 101 ? -3.274 3.040 -13.318 1.00 94.06 101 LYS A C 1
ATOM 758 O O . LYS A 1 101 ? -2.882 2.911 -12.161 1.00 94.06 101 LYS A O 1
ATOM 763 N N . VAL A 1 102 ? -3.346 4.218 -13.931 1.00 95.56 102 VAL A N 1
ATOM 764 C CA . VAL A 1 102 ? -3.015 5.485 -13.272 1.00 95.56 102 VAL A CA 1
ATOM 765 C C . VAL A 1 102 ? -4.091 5.812 -12.243 1.00 95.56 102 VAL A C 1
ATOM 767 O O .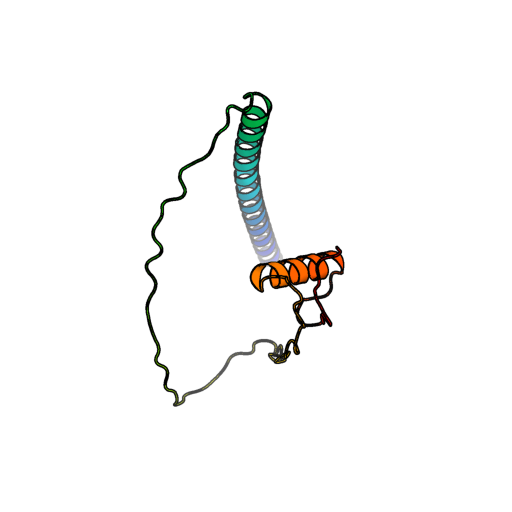 VAL A 1 102 ? -3.758 6.142 -11.112 1.00 95.56 102 VAL A O 1
ATOM 770 N N . ALA A 1 103 ? -5.364 5.620 -12.588 1.00 93.25 103 ALA A N 1
ATOM 771 C CA . ALA A 1 103 ? -6.479 5.783 -11.666 1.00 93.25 103 ALA A CA 1
ATOM 772 C C . ALA A 1 103 ? -6.326 4.896 -10.421 1.00 93.25 103 ALA A C 1
ATOM 774 O O . ALA A 1 103 ? -6.384 5.404 -9.309 1.00 93.25 103 ALA A O 1
ATOM 775 N N . ALA A 1 104 ? -6.043 3.602 -10.590 1.00 92.31 104 ALA A N 1
ATOM 776 C CA . ALA A 1 104 ? -5.823 2.676 -9.478 1.00 92.31 104 ALA A CA 1
ATOM 777 C C . ALA A 1 104 ? -4.649 3.100 -8.580 1.00 92.31 104 ALA A C 1
ATOM 779 O O . ALA A 1 104 ? -4.727 2.994 -7.357 1.00 92.31 104 ALA A O 1
ATOM 780 N N . MET A 1 105 ? -3.574 3.611 -9.182 1.00 94.75 105 MET A N 1
ATOM 781 C CA . MET A 1 105 ? -2.425 4.128 -8.441 1.00 94.75 105 MET A CA 1
ATOM 782 C C . MET A 1 105 ? -2.797 5.363 -7.614 1.00 94.75 105 MET A C 1
ATOM 784 O O . MET A 1 105 ? -2.430 5.433 -6.446 1.00 94.75 105 MET A O 1
ATOM 788 N N . LEU A 1 106 ? -3.573 6.292 -8.182 1.00 93.81 106 LEU A N 1
ATOM 789 C CA . LEU A 1 106 ? -4.094 7.447 -7.448 1.00 93.81 106 LEU A CA 1
ATOM 790 C C . LEU A 1 106 ? -4.968 6.997 -6.274 1.00 93.81 106 LEU A C 1
ATOM 792 O O . LEU A 1 106 ? -4.763 7.466 -5.161 1.00 93.81 106 LEU A O 1
ATOM 796 N N . MET A 1 107 ? -5.864 6.027 -6.490 1.00 92.50 107 MET A N 1
ATOM 797 C CA . MET A 1 107 ? -6.719 5.500 -5.420 1.00 92.50 107 MET A CA 1
ATOM 798 C C . MET A 1 107 ? -5.921 4.914 -4.254 1.00 92.50 107 MET A C 1
ATOM 800 O O . MET A 1 107 ? -6.287 5.109 -3.097 1.00 92.50 107 MET A O 1
ATOM 804 N N . ALA A 1 108 ? -4.830 4.210 -4.558 1.00 93.50 108 ALA A N 1
ATOM 805 C CA . ALA A 1 108 ? -3.960 3.612 -3.554 1.00 93.50 108 ALA A CA 1
ATOM 806 C C . ALA A 1 108 ? -3.201 4.666 -2.740 1.00 93.50 108 ALA A C 1
ATOM 808 O O . ALA A 1 108 ? -3.144 4.558 -1.520 1.00 93.50 108 ALA A O 1
ATOM 809 N N . ILE A 1 109 ? -2.662 5.694 -3.402 1.00 95.12 109 ILE A N 1
ATOM 810 C CA . ILE A 1 109 ? -1.953 6.788 -2.726 1.00 95.12 109 ILE A CA 1
ATOM 811 C C . ILE A 1 109 ? -2.907 7.521 -1.780 1.00 95.12 109 ILE A C 1
ATOM 813 O O . ILE A 1 109 ? -2.586 7.710 -0.613 1.00 95.12 109 ILE A O 1
ATOM 817 N N . THR A 1 110 ? -4.113 7.868 -2.237 1.00 94.44 110 THR A N 1
ATOM 818 C CA . THR A 1 110 ? -5.076 8.587 -1.388 1.00 94.44 110 THR A CA 1
ATOM 819 C C . THR A 1 110 ? -5.543 7.741 -0.199 1.00 94.44 110 THR A C 1
ATOM 821 O O . THR A 1 110 ? -5.771 8.274 0.882 1.00 94.44 110 THR A O 1
ATOM 824 N N . ALA A 1 111 ? -5.685 6.423 -0.374 1.00 94.75 111 ALA A N 1
ATOM 825 C CA . ALA A 1 111 ? -6.010 5.511 0.722 1.00 94.75 111 ALA A CA 1
ATOM 826 C C . ALA A 1 111 ? -4.905 5.476 1.791 1.00 94.75 111 ALA A C 1
ATOM 828 O O . ALA A 1 111 ? -5.213 5.477 2.982 1.00 94.75 111 ALA A O 1
ATOM 829 N N . ASP A 1 112 ? -3.639 5.483 1.368 1.00 95.62 112 ASP A N 1
ATOM 830 C CA . ASP A 1 112 ? -2.476 5.508 2.260 1.00 95.62 112 ASP A CA 1
ATOM 831 C C . ASP A 1 112 ? -2.379 6.837 3.026 1.00 95.62 112 ASP A C 1
ATOM 833 O O . ASP A 1 112 ? -2.264 6.841 4.249 1.00 95.62 112 ASP A O 1
ATOM 837 N N . GLU A 1 113 ? -2.545 7.969 2.335 1.00 96.25 113 GLU A N 1
ATOM 838 C CA . GLU A 1 113 ? -2.512 9.305 2.951 1.00 96.25 113 GLU A CA 1
ATOM 839 C C . GLU A 1 113 ? -3.647 9.530 3.959 1.00 96.25 113 GLU A C 1
ATOM 841 O O . GLU A 1 113 ? -3.450 10.172 4.992 1.00 96.25 113 GLU A O 1
ATOM 846 N N . LEU A 1 114 ? -4.841 9.007 3.670 1.00 94.31 114 LEU A N 1
ATOM 847 C CA . LEU A 1 114 ? -6.002 9.136 4.551 1.00 94.31 114 LEU A CA 1
ATOM 848 C C . LEU A 1 114 ? -6.056 8.048 5.634 1.00 94.31 114 LEU A C 1
ATOM 850 O O . LEU A 1 114 ? -6.842 8.169 6.573 1.00 94.31 114 LEU A O 1
ATOM 854 N N . GLY A 1 115 ? -5.273 6.974 5.505 1.00 94.19 115 GLY A N 1
ATOM 855 C CA . GLY A 1 115 ?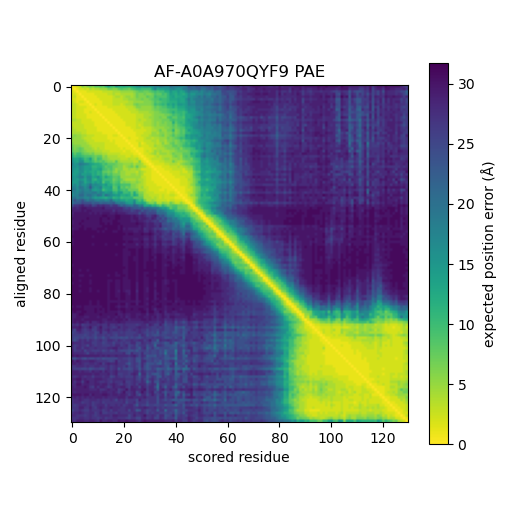 -5.343 5.800 6.379 1.00 94.19 115 GLY A CA 1
ATOM 856 C C . GLY A 1 115 ? -6.674 5.038 6.298 1.00 94.19 115 GLY A C 1
ATOM 857 O O . GLY A 1 115 ? -6.977 4.229 7.176 1.00 94.19 115 GLY A O 1
ATOM 858 N N . ILE A 1 116 ? -7.484 5.298 5.265 1.00 93.00 116 ILE A N 1
ATOM 859 C CA . ILE A 1 116 ? -8.776 4.644 5.035 1.00 93.00 116 ILE A CA 1
ATOM 860 C C . ILE A 1 116 ? -8.543 3.505 4.039 1.00 93.00 116 ILE A C 1
ATOM 862 O O . ILE A 1 116 ? -8.036 3.755 2.943 1.00 93.00 116 ILE A O 1
ATOM 866 N N . PRO A 1 117 ? -8.916 2.253 4.359 1.00 88.56 117 PRO A N 1
ATOM 867 C CA . PRO A 1 117 ? -8.709 1.141 3.442 1.00 88.56 117 PRO A CA 1
ATOM 868 C C . PRO A 1 117 ? -9.481 1.355 2.131 1.00 88.56 117 PRO A C 1
ATOM 870 O O . PRO A 1 117 ? -10.607 1.854 2.127 1.00 88.56 117 PRO A O 1
ATOM 873 N N . ILE A 1 118 ? -8.908 0.905 1.008 1.00 87.00 118 ILE A N 1
ATOM 874 C CA . ILE A 1 118 ? -9.477 1.078 -0.345 1.00 87.00 118 ILE A CA 1
ATOM 875 C C . ILE A 1 118 ? -10.908 0.520 -0.501 1.00 87.00 118 ILE A C 1
ATOM 877 O O . ILE A 1 118 ? -11.624 0.908 -1.416 1.00 87.00 118 ILE A O 1
ATOM 881 N N . SER A 1 119 ? -11.343 -0.381 0.389 1.00 85.88 119 SER A N 1
ATOM 882 C CA . SER A 1 119 ? -12.710 -0.920 0.436 1.00 85.88 119 SER A CA 1
ATOM 883 C C . SER A 1 119 ? -13.755 0.070 0.960 1.00 85.88 119 SER A C 1
ATOM 885 O O . SER A 1 119 ? -14.933 -0.068 0.636 1.00 85.88 119 SER A O 1
ATOM 887 N N . GLU A 1 120 ? -13.341 1.032 1.788 1.00 87.75 120 GLU A N 1
ATOM 888 C CA . GLU A 1 120 ? -14.203 2.052 2.402 1.00 87.75 120 GLU A CA 1
ATOM 889 C C . GLU A 1 120 ? -14.071 3.414 1.702 1.00 87.75 120 GLU A C 1
ATOM 891 O O . GLU A 1 120 ? -14.956 4.265 1.810 1.00 87.75 120 GLU A O 1
ATOM 896 N N . LEU A 1 121 ? -13.000 3.608 0.925 1.00 87.94 121 LEU A N 1
ATOM 897 C CA . LEU A 1 121 ? -12.768 4.805 0.128 1.00 87.94 121 LEU A CA 1
ATOM 898 C C . LEU A 1 121 ? -13.528 4.746 -1.208 1.00 87.94 121 LEU A C 1
ATOM 900 O O . LEU A 1 121 ? -13.351 3.825 -2.004 1.00 87.94 121 LEU A O 1
ATOM 904 N N . ARG A 1 122 ? -14.359 5.758 -1.487 1.00 90.25 122 ARG A N 1
ATOM 905 C CA . ARG A 1 122 ? -15.169 5.838 -2.714 1.00 90.25 122 ARG A CA 1
ATOM 906 C C . ARG A 1 122 ? -14.822 7.056 -3.560 1.00 90.25 122 ARG A C 1
ATOM 908 O O . ARG A 1 122 ? -15.100 8.189 -3.172 1.00 90.25 122 ARG A O 1
ATOM 915 N N . PHE A 1 123 ? -14.312 6.808 -4.761 1.00 89.75 123 PHE A N 1
ATOM 916 C CA . PHE A 1 123 ? -14.038 7.847 -5.750 1.00 89.75 123 PHE A CA 1
ATOM 917 C C . PHE A 1 123 ? -15.286 8.148 -6.580 1.00 89.75 123 PHE A C 1
ATOM 919 O O . PHE A 1 123 ? -15.904 7.244 -7.131 1.00 89.75 123 PHE A O 1
ATOM 926 N N . ILE A 1 124 ? -15.652 9.427 -6.685 1.00 91.50 124 ILE A N 1
ATOM 927 C CA . ILE A 1 124 ? -16.782 9.863 -7.524 1.00 91.50 124 ILE A CA 1
ATOM 928 C C . ILE A 1 124 ? -16.325 10.081 -8.975 1.00 91.50 124 ILE A C 1
ATOM 930 O O . ILE A 1 124 ? -16.991 9.654 -9.919 1.00 91.50 124 ILE A O 1
ATOM 934 N N . SER A 1 125 ? -15.171 10.724 -9.163 1.00 92.12 125 SER A N 1
ATOM 935 C CA . SER A 1 125 ? -14.571 10.976 -10.476 1.00 92.12 125 SER A CA 1
ATOM 936 C C . SER A 1 125 ? -13.074 11.240 -10.353 1.00 92.12 125 SER A C 1
ATOM 938 O O . SER A 1 125 ? -12.656 11.887 -9.393 1.00 92.12 125 SER A O 1
ATOM 940 N N . ILE A 1 126 ? -12.294 10.824 -11.349 1.00 93.50 126 ILE A N 1
ATOM 941 C CA . ILE A 1 126 ? -10.862 11.129 -11.462 1.00 93.50 126 ILE A CA 1
ATOM 942 C C . ILE A 1 126 ? -10.642 11.880 -12.776 1.00 93.50 126 ILE A C 1
ATOM 944 O O . ILE A 1 126 ? -11.057 11.417 -13.839 1.00 93.50 126 ILE A O 1
ATOM 948 N N . ARG A 1 127 ? -10.011 13.052 -12.689 1.00 93.00 127 ARG A N 1
ATOM 949 C CA . ARG A 1 127 ? -9.734 13.946 -13.817 1.00 93.00 127 ARG A CA 1
ATOM 950 C C . ARG A 1 127 ? -8.373 14.600 -13.643 1.00 93.00 127 ARG A C 1
ATOM 952 O O . ARG A 1 127 ? -7.968 14.890 -12.520 1.00 93.00 127 ARG A O 1
ATOM 959 N N . GLU A 1 128 ? -7.708 14.860 -14.755 1.00 89.75 128 GLU A N 1
ATOM 960 C CA . GLU A 1 128 ? -6.547 15.741 -14.780 1.00 89.75 128 GLU A CA 1
ATOM 961 C C . GLU A 1 128 ? -6.996 17.194 -14.541 1.00 89.75 128 GLU A C 1
ATOM 963 O O . GLU A 1 128 ? -8.079 17.610 -14.976 1.00 89.75 128 GLU A O 1
ATOM 968 N N . VAL A 1 129 ? -6.191 17.952 -13.798 1.00 86.44 129 VAL A N 1
ATOM 969 C CA . VAL A 1 129 ? -6.383 19.395 -13.634 1.00 86.44 129 VAL A CA 1
ATOM 970 C C . VAL A 1 129 ? -5.611 20.061 -14.767 1.00 86.44 129 VAL A C 1
ATOM 972 O O . VAL A 1 129 ? -4.385 20.093 -14.729 1.00 86.44 129 VAL A O 1
ATOM 975 N N . GLN A 1 130 ? -6.339 20.507 -15.790 1.00 67.25 130 GLN A N 1
ATOM 976 C CA . GLN A 1 130 ? -5.819 21.328 -16.887 1.00 67.25 130 GLN A CA 1
ATOM 977 C C . GLN A 1 130 ? -6.069 22.806 -16.605 1.00 67.25 130 GLN A C 1
ATOM 979 O O . GLN A 1 130 ? -7.125 23.102 -15.993 1.00 67.25 130 GLN A O 1
#

Radius of gyration: 26.64 Å; Cα contacts (8 Å, |Δi|>4): 37; chains: 1; bounding box: 48×54×68 Å

Secondary structure (DSSP, 8-state):
-HHHHHHHHHHHHHHHHHHHHHHHHHHHHHHHHHHHHHHHHHHHHHS----------------------------------------------EEES--HHHHHHHHHHHHHHHT--TTT---SEEE---

Foldseek 3Di:
DVVVVVVVVVVVVVVVVVVVVVVVVVVVVVVVVVVVVVVVVVVVVPDDDDDDDDDDDDDDDDDDDDDDDDDDDDDDDDDDPPPPVPVQDQPDEAEDPDDPVRVVVVLVVVCVVVVPDSSRDHHRYDDDDD